Protein AF-A0A520FEQ0-F1 (afdb_monomer_lite)

Structure (mmCIF, N/CA/C/O backbone):
data_AF-A0A520FEQ0-F1
#
_entry.id   AF-A0A520FEQ0-F1
#
loop_
_atom_site.group_PDB
_atom_site.id
_atom_site.type_symbol
_atom_site.label_atom_id
_atom_site.label_alt_id
_atom_site.label_comp_id
_atom_site.label_asym_id
_atom_site.label_entity_id
_atom_site.label_seq_id
_atom_site.pdbx_PDB_ins_code
_atom_site.Cartn_x
_atom_site.Cartn_y
_atom_site.Cartn_z
_atom_site.occupancy
_atom_site.B_iso_or_equiv
_atom_site.auth_seq_id
_atom_site.auth_comp_id
_atom_site.auth_asym_id
_atom_site.auth_atom_id
_atom_site.pdbx_PDB_model_num
ATOM 1 N N . MET A 1 1 ? 4.501 5.553 -21.426 1.00 60.44 1 MET A N 1
ATOM 2 C CA . MET A 1 1 ? 4.828 4.938 -20.116 1.00 60.44 1 MET A CA 1
ATOM 3 C C . MET A 1 1 ? 6.120 4.122 -20.171 1.00 60.44 1 MET A C 1
ATOM 5 O O . MET A 1 1 ? 6.649 3.785 -19.121 1.00 60.44 1 MET A O 1
ATOM 9 N N . ASP A 1 2 ? 6.678 3.869 -21.357 1.00 65.94 2 ASP A N 1
ATOM 10 C CA . ASP A 1 2 ? 7.853 3.002 -21.540 1.00 65.94 2 ASP A CA 1
ATOM 11 C C . ASP A 1 2 ? 9.137 3.562 -20.914 1.00 65.94 2 ASP A C 1
ATOM 13 O O . ASP A 1 2 ? 9.924 2.815 -20.345 1.00 65.94 2 ASP A O 1
ATOM 17 N N . ALA A 1 3 ? 9.311 4.889 -20.918 1.00 71.81 3 ALA A N 1
ATOM 18 C CA . ALA A 1 3 ? 10.445 5.536 -20.254 1.00 71.81 3 ALA A CA 1
ATOM 19 C C . ALA A 1 3 ? 10.451 5.316 -18.727 1.00 71.81 3 ALA A C 1
ATOM 21 O O . ALA A 1 3 ? 11.516 5.172 -18.139 1.00 71.81 3 ALA A O 1
ATOM 22 N N . ALA A 1 4 ? 9.273 5.247 -18.095 1.00 70.56 4 ALA A N 1
ATOM 23 C CA . ALA A 1 4 ? 9.155 4.943 -16.668 1.00 70.56 4 ALA A CA 1
ATOM 24 C C . ALA A 1 4 ? 9.363 3.446 -16.387 1.00 70.56 4 ALA A C 1
ATOM 26 O O . ALA A 1 4 ? 9.937 3.075 -15.373 1.00 70.56 4 ALA A O 1
ATOM 27 N N . ALA A 1 5 ? 8.944 2.569 -17.303 1.00 80.81 5 ALA A N 1
ATOM 28 C CA . ALA A 1 5 ? 9.176 1.132 -17.180 1.00 80.81 5 ALA A CA 1
ATOM 29 C C . ALA A 1 5 ? 10.671 0.766 -17.237 1.00 80.81 5 ALA A C 1
ATOM 31 O O . ALA A 1 5 ? 11.088 -0.175 -16.569 1.00 80.81 5 ALA A O 1
ATOM 32 N N . ALA A 1 6 ? 11.475 1.525 -17.990 1.00 84.94 6 ALA A N 1
ATOM 33 C CA . ALA A 1 6 ? 12.910 1.285 -18.142 1.00 84.94 6 ALA A CA 1
ATOM 34 C C . ALA A 1 6 ? 13.714 1.504 -16.849 1.00 84.94 6 ALA A C 1
ATOM 36 O O . ALA A 1 6 ? 14.731 0.839 -16.647 1.00 84.94 6 ALA A O 1
ATOM 37 N N . SER A 1 7 ? 13.277 2.415 -15.971 1.00 85.94 7 SER A N 1
ATOM 38 C CA . SER A 1 7 ? 13.928 2.606 -14.674 1.00 85.94 7 SER A CA 1
ATOM 39 C C . SER A 1 7 ? 13.487 1.560 -13.655 1.00 85.94 7 SER A C 1
ATOM 41 O O . SER A 1 7 ? 14.273 1.206 -12.792 1.00 85.94 7 SER A O 1
ATOM 43 N N . ILE A 1 8 ? 12.308 0.957 -13.770 1.00 91.62 8 ILE A N 1
ATOM 44 C CA . ILE A 1 8 ? 11.808 -0.010 -12.783 1.00 91.62 8 ILE A CA 1
ATOM 45 C C . ILE A 1 8 ? 12.457 -1.396 -13.002 1.00 91.62 8 ILE A C 1
ATOM 47 O O . ILE A 1 8 ? 12.363 -1.928 -14.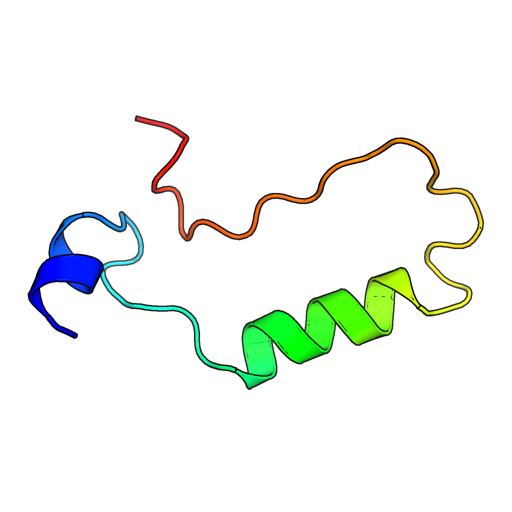105 1.00 91.62 8 ILE A O 1
ATOM 51 N N . PRO A 1 9 ? 13.077 -2.047 -11.992 1.00 92.75 9 PRO A N 1
ATOM 52 C CA . PRO A 1 9 ? 13.633 -3.404 -12.140 1.00 92.75 9 PRO A CA 1
ATOM 53 C C . PRO A 1 9 ? 12.631 -4.458 -12.613 1.00 92.75 9 PRO A C 1
ATOM 55 O O . PRO A 1 9 ? 12.985 -5.343 -13.386 1.00 92.75 9 PRO A O 1
ATOM 58 N N . LEU A 1 10 ? 11.372 -4.345 -12.184 1.00 93.12 10 LEU A N 1
ATOM 59 C CA . LEU A 1 10 ? 10.267 -5.180 -12.661 1.00 93.12 10 LEU A CA 1
ATOM 60 C C . LEU A 1 10 ? 9.965 -4.992 -14.167 1.00 93.12 10 LEU A C 1
ATOM 62 O O . LEU A 1 10 ? 9.171 -5.740 -14.730 1.00 93.12 10 LEU A O 1
ATOM 66 N N . GLY A 1 11 ? 10.549 -3.978 -14.814 1.00 92.88 11 GLY A N 1
ATOM 67 C CA . GLY A 1 11 ? 10.427 -3.710 -16.248 1.00 92.88 11 GLY A CA 1
ATOM 68 C C . GLY A 1 11 ? 9.061 -3.184 -16.682 1.00 92.88 11 GLY A C 1
ATOM 69 O O . GLY A 1 11 ? 8.756 -3.168 -17.87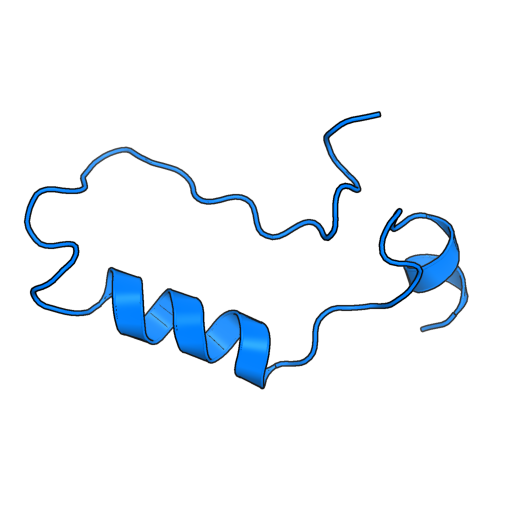2 1.00 92.88 11 GLY A O 1
ATOM 70 N N . ARG A 1 12 ? 8.206 -2.786 -15.733 1.00 93.81 12 ARG A N 1
ATOM 71 C CA . ARG A 1 12 ? 6.862 -2.269 -16.005 1.00 93.81 12 ARG A CA 1
ATOM 72 C C . ARG A 1 12 ? 6.377 -1.345 -14.901 1.00 93.81 12 ARG A C 1
ATOM 74 O O . ARG A 1 12 ? 6.798 -1.455 -13.754 1.00 93.81 12 ARG A O 1
ATOM 81 N N . VAL A 1 13 ? 5.416 -0.497 -15.250 1.00 93.19 13 VAL A N 1
ATOM 82 C CA . VAL A 1 13 ? 4.660 0.301 -14.280 1.00 93.19 13 VAL A CA 1
ATOM 83 C C . VAL A 1 13 ? 3.630 -0.592 -13.573 1.00 93.19 13 VAL A C 1
ATOM 85 O O . VAL A 1 13 ? 3.052 -1.500 -14.186 1.00 93.19 13 VAL A O 1
ATOM 88 N N . ALA A 1 14 ? 3.413 -0.340 -12.281 1.00 94.25 14 ALA A N 1
ATOM 89 C CA . ALA A 1 14 ? 2.350 -0.981 -11.516 1.00 94.25 14 ALA A CA 1
ATOM 90 C C . ALA A 1 14 ? 0.972 -0.648 -12.110 1.00 94.25 14 ALA A C 1
ATOM 92 O O . ALA A 1 14 ? 0.729 0.468 -12.574 1.00 94.25 14 ALA A O 1
ATOM 93 N N . GLN A 1 15 ? 0.072 -1.623 -12.104 1.00 95.19 15 GLN A N 1
ATOM 94 C CA . GLN A 1 15 ? -1.322 -1.434 -12.483 1.00 95.19 15 GLN A CA 1
ATOM 95 C C . GLN A 1 15 ? -2.126 -0.876 -11.299 1.00 95.19 15 GLN A C 1
ATOM 97 O O . GLN A 1 15 ? -1.786 -1.163 -10.148 1.00 95.19 15 GLN A O 1
ATOM 102 N N . PRO A 1 16 ? -3.208 -0.112 -11.543 1.00 96.00 16 PRO A N 1
ATOM 103 C CA . PRO A 1 16 ? -4.028 0.460 -10.472 1.00 96.00 16 PRO A CA 1
ATOM 104 C C . PRO A 1 16 ? -4.514 -0.570 -9.444 1.00 96.00 16 PRO A C 1
ATOM 106 O O . PRO A 1 16 ? -4.469 -0.300 -8.245 1.00 96.00 16 PRO A O 1
ATOM 109 N N . ASP A 1 17 ? -4.896 -1.767 -9.896 1.00 97.62 17 ASP A N 1
ATOM 110 C CA . ASP A 1 17 ? -5.389 -2.840 -9.023 1.00 97.62 17 ASP A CA 1
ATOM 111 C C . ASP A 1 17 ? -4.318 -3.356 -8.051 1.00 97.62 17 ASP A C 1
ATOM 113 O O . ASP A 1 17 ? -4.626 -3.726 -6.917 1.00 97.62 17 ASP A O 1
ATOM 117 N N . GLU A 1 18 ? -3.044 -3.327 -8.456 1.00 95.94 18 GLU A N 1
ATOM 118 C CA . GLU A 1 18 ? -1.929 -3.711 -7.586 1.00 95.94 18 GLU A CA 1
ATOM 119 C C . GLU A 1 18 ? -1.771 -2.718 -6.428 1.00 95.94 18 GLU A C 1
ATOM 121 O O . GLU A 1 18 ? -1.462 -3.126 -5.312 1.00 95.94 18 GLU A O 1
ATOM 126 N N . ILE A 1 19 ? -2.041 -1.429 -6.658 1.00 96.50 19 ILE A N 1
ATOM 127 C CA . ILE A 1 19 ? -2.029 -0.401 -5.607 1.00 96.50 19 ILE A CA 1
ATOM 128 C C . ILE A 1 19 ? -3.293 -0.493 -4.745 1.00 96.50 19 ILE A C 1
ATOM 130 O O . ILE A 1 19 ? -3.208 -0.441 -3.517 1.00 96.50 19 ILE A O 1
ATOM 134 N N . ALA A 1 20 ? -4.461 -0.676 -5.368 1.00 97.88 20 ALA A N 1
ATOM 135 C CA . ALA A 1 20 ? -5.742 -0.793 -4.673 1.00 97.88 20 ALA A CA 1
ATOM 136 C C . ALA A 1 20 ? -5.761 -1.968 -3.681 1.00 97.88 20 ALA A C 1
ATOM 138 O O . ALA A 1 20 ? -6.292 -1.831 -2.580 1.00 97.88 20 ALA A O 1
ATOM 139 N N . CYS A 1 21 ? -5.123 -3.089 -4.033 1.00 97.75 21 CYS A N 1
ATOM 140 C CA . CYS A 1 21 ? -4.952 -4.233 -3.139 1.00 97.75 21 CYS A CA 1
ATOM 141 C C . CYS A 1 21 ? -4.258 -3.835 -1.824 1.00 97.75 21 CYS A C 1
ATOM 143 O O . CYS A 1 21 ? -4.772 -4.110 -0.741 1.00 97.75 21 CYS A O 1
ATOM 145 N N . TRP A 1 22 ? -3.140 -3.107 -1.898 1.00 97.44 22 TRP A N 1
ATOM 146 C CA . TRP A 1 22 ? -2.418 -2.654 -0.706 1.00 97.44 22 TRP A CA 1
ATOM 147 C C . TRP A 1 22 ? -3.191 -1.618 0.102 1.00 97.44 22 TRP A C 1
ATOM 149 O O . TRP A 1 22 ? -3.178 -1.681 1.328 1.00 97.44 22 TRP A O 1
ATOM 159 N N . VAL A 1 23 ? -3.917 -0.712 -0.557 1.00 97.31 23 VAL A N 1
ATOM 160 C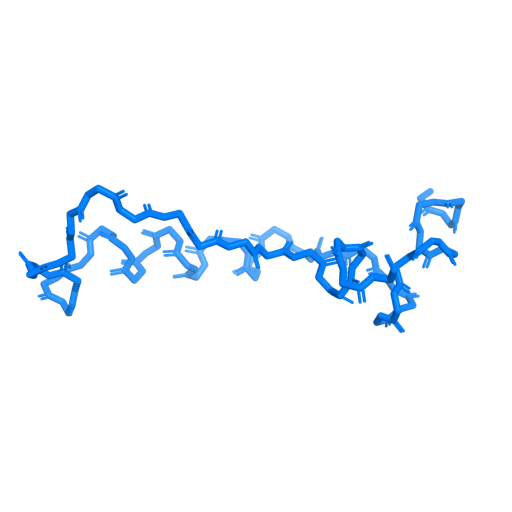 CA . VAL A 1 23 ? -4.828 0.213 0.135 1.00 97.31 23 VAL A CA 1
ATOM 161 C C . VAL A 1 23 ? -5.900 -0.564 0.904 1.00 97.31 23 VAL A C 1
ATOM 163 O O . VAL A 1 23 ? -6.169 -0.249 2.061 1.00 97.31 23 VAL A O 1
ATOM 166 N N . SER A 1 24 ? -6.471 -1.613 0.301 1.00 97.94 24 SER A N 1
ATOM 167 C CA . SER A 1 24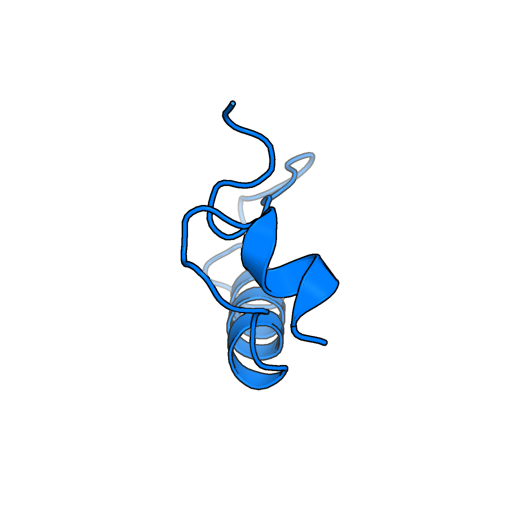 ? -7.455 -2.474 0.962 1.00 97.94 24 SER A CA 1
ATOM 168 C C . SER A 1 24 ? -6.863 -3.210 2.164 1.00 97.94 24 SER A C 1
ATOM 170 O O . SER A 1 24 ? -7.514 -3.275 3.202 1.00 97.94 24 SER A O 1
ATOM 172 N N . ILE A 1 25 ? -5.645 -3.749 2.049 1.00 97.38 25 ILE A N 1
ATOM 173 C CA . ILE A 1 25 ? -4.959 -4.441 3.152 1.00 97.38 25 ILE A CA 1
ATOM 174 C C . ILE A 1 25 ? -4.691 -3.466 4.301 1.00 97.38 25 ILE A C 1
ATOM 176 O O . ILE A 1 25 ? -5.056 -3.751 5.441 1.00 97.38 25 ILE A O 1
ATOM 180 N N . LEU A 1 26 ? -4.115 -2.298 4.004 1.00 97.19 26 LEU A N 1
ATOM 181 C CA . LEU A 1 26 ? -3.790 -1.279 5.007 1.00 97.19 26 LEU A CA 1
ATOM 182 C C . LEU A 1 26 ? -5.038 -0.691 5.681 1.00 97.19 26 LEU A C 1
ATOM 184 O O . LEU A 1 26 ? -4.974 -0.293 6.839 1.00 97.19 26 LEU A O 1
ATOM 188 N N . GLY A 1 27 ? -6.172 -0.651 4.979 1.00 97.00 27 GLY A N 1
ATOM 189 C CA . GLY A 1 27 ? -7.462 -0.243 5.538 1.00 97.00 27 GLY A CA 1
ATOM 190 C C . GLY A 1 27 ? -8.221 -1.349 6.281 1.00 97.00 27 GLY A C 1
ATOM 191 O O . GLY A 1 27 ? -9.297 -1.083 6.817 1.00 97.00 27 GLY A O 1
ATOM 192 N N . SER A 1 28 ? -7.714 -2.584 6.293 1.00 98.19 28 SER A N 1
ATOM 193 C CA . SER A 1 28 ? -8.394 -3.740 6.886 1.00 98.19 28 SER A CA 1
ATOM 194 C C . SER A 1 28 ? -7.969 -4.011 8.334 1.00 98.19 28 SER A C 1
ATOM 196 O O . SER A 1 28 ? -6.990 -3.462 8.840 1.00 98.19 28 SER A O 1
ATOM 198 N N . ALA A 1 29 ? -8.687 -4.924 8.996 1.00 98.00 29 ALA A N 1
ATOM 199 C CA . ALA A 1 29 ? -8.333 -5.401 10.333 1.00 98.00 29 ALA A CA 1
ATOM 200 C C . ALA A 1 29 ? -6.974 -6.129 10.376 1.00 98.00 29 ALA A C 1
ATOM 202 O O . ALA A 1 29 ? -6.351 -6.175 11.436 1.00 98.00 29 ALA A O 1
ATOM 203 N N . ASP A 1 30 ? -6.484 -6.640 9.242 1.00 97.56 30 ASP A N 1
ATOM 204 C CA . ASP A 1 30 ? -5.196 -7.341 9.174 1.00 97.56 30 ASP A CA 1
ATOM 205 C C . ASP A 1 30 ? -4.015 -6.399 9.457 1.00 97.56 30 ASP A C 1
ATOM 207 O O . ASP A 1 30 ? -2.974 -6.828 9.952 1.00 97.56 30 ASP A O 1
ATOM 211 N N . ALA A 1 31 ? -4.187 -5.097 9.204 1.00 97.62 31 ALA A N 1
ATOM 212 C CA . ALA A 1 31 ? -3.191 -4.065 9.474 1.00 97.62 31 ALA A CA 1
ATOM 213 C C . ALA A 1 31 ? -3.408 -3.338 10.818 1.00 97.62 31 ALA A C 1
ATOM 215 O O . ALA A 1 31 ? -2.747 -2.336 11.077 1.00 97.62 31 ALA A O 1
ATOM 216 N N . ALA A 1 32 ? -4.291 -3.823 11.703 1.00 97.75 32 ALA A N 1
ATOM 217 C CA . ALA A 1 32 ? -4.731 -3.078 12.894 1.00 97.75 32 ALA A CA 1
ATOM 218 C C . ALA A 1 32 ? -3.617 -2.700 13.892 1.00 97.75 32 ALA A C 1
ATOM 220 O O . ALA A 1 32 ? -3.795 -1.779 14.688 1.00 97.75 32 ALA A O 1
ATOM 221 N N . PHE A 1 33 ? -2.479 -3.398 13.872 1.00 97.12 33 PHE A N 1
ATOM 222 C CA . PHE A 1 33 ? -1.325 -3.097 14.728 1.00 97.12 33 PHE A CA 1
ATOM 223 C C . PHE A 1 33 ? -0.215 -2.310 14.009 1.00 97.12 33 PHE A C 1
ATOM 225 O O . PHE A 1 33 ? 0.807 -1.986 14.610 1.00 97.12 33 PHE A O 1
ATOM 232 N N . MET A 1 34 ? -0.393 -2.002 12.722 1.00 96.75 34 MET A N 1
ATOM 233 C CA . MET A 1 34 ? 0.567 -1.241 11.930 1.00 96.75 34 MET A CA 1
ATOM 234 C C . MET A 1 34 ? 0.344 0.258 12.140 1.00 96.75 34 MET A C 1
ATOM 236 O O . MET A 1 34 ? -0.751 0.776 11.936 1.00 96.75 34 MET A O 1
ATOM 240 N N . THR A 1 35 ? 1.388 0.973 12.548 1.00 96.75 35 THR A N 1
ATOM 241 C CA . THR A 1 35 ? 1.346 2.426 12.742 1.00 96.75 35 THR A CA 1
ATOM 242 C C . THR A 1 35 ? 2.726 3.027 12.515 1.00 96.75 35 THR A C 1
ATOM 244 O O . THR A 1 35 ? 3.728 2.388 12.816 1.00 96.75 35 THR A O 1
ATOM 247 N N . GLY A 1 36 ? 2.786 4.242 11.966 1.00 96.75 36 GLY A N 1
ATOM 248 C CA . GLY A 1 36 ? 4.043 4.955 11.704 1.00 96.75 36 GLY A CA 1
ATOM 249 C C . GLY A 1 36 ? 4.894 4.395 10.558 1.00 96.75 36 GLY A C 1
ATOM 250 O O . GLY A 1 36 ? 5.961 4.937 10.291 1.00 96.75 36 GLY A O 1
ATOM 251 N N . GLU A 1 37 ? 4.424 3.357 9.866 1.00 96.56 37 GLU A N 1
ATOM 252 C CA . GLU A 1 37 ? 5.187 2.678 8.820 1.00 96.56 37 GLU A CA 1
ATOM 253 C C . GLU A 1 37 ? 4.870 3.175 7.409 1.00 96.56 37 GLU A C 1
ATOM 255 O O . GLU A 1 37 ? 3.775 3.656 7.115 1.00 96.56 37 GLU A O 1
ATOM 260 N N . THR A 1 38 ? 5.843 3.017 6.509 1.00 95.50 38 THR A N 1
ATOM 261 C CA . THR A 1 38 ? 5.702 3.313 5.077 1.00 95.50 38 THR A CA 1
ATOM 262 C C . THR A 1 38 ? 5.959 2.055 4.254 1.00 95.50 38 THR A C 1
ATOM 264 O O . THR A 1 38 ? 7.063 1.516 4.260 1.00 95.50 38 THR A O 1
ATOM 267 N N . VAL A 1 39 ? 4.957 1.612 3.490 1.00 95.25 39 VAL A N 1
ATOM 268 C CA . VAL A 1 39 ? 5.092 0.487 2.553 1.00 95.25 39 VAL A CA 1
ATOM 269 C C . VAL A 1 39 ? 5.428 1.024 1.163 1.00 95.25 39 VAL A C 1
ATOM 271 O O . VAL A 1 39 ? 4.612 1.696 0.533 1.00 95.25 39 VAL A O 1
ATOM 274 N N . VAL A 1 40 ? 6.634 0.731 0.671 1.00 95.50 40 VAL A N 1
ATOM 275 C CA . VAL A 1 40 ? 7.111 1.236 -0.625 1.00 95.50 40 VAL A CA 1
ATOM 276 C C . VAL A 1 40 ? 6.854 0.223 -1.743 1.00 95.50 40 VAL A C 1
ATOM 278 O O . VAL A 1 40 ? 7.495 -0.824 -1.813 1.00 95.50 40 VAL A O 1
ATOM 281 N N . LEU A 1 41 ? 5.951 0.568 -2.665 1.00 95.25 41 LEU A N 1
ATOM 282 C CA . LEU A 1 41 ? 5.581 -0.241 -3.833 1.00 95.25 41 LEU A CA 1
ATOM 283 C C . LEU A 1 41 ? 6.270 0.282 -5.102 1.00 95.25 41 LEU A C 1
ATOM 285 O O . LEU A 1 41 ? 5.659 0.950 -5.930 1.00 95.25 41 LEU A O 1
ATOM 289 N N . SER A 1 42 ? 7.566 0.012 -5.247 1.00 93.75 42 SER A N 1
ATOM 290 C CA . SER A 1 42 ? 8.402 0.631 -6.293 1.00 93.75 42 SER A CA 1
ATOM 291 C C . SER A 1 42 ? 8.764 -0.285 -7.464 1.00 93.75 42 SER A C 1
ATOM 293 O O . SER A 1 42 ? 9.505 0.121 -8.354 1.00 93.75 42 SER A O 1
ATOM 295 N N . GLY A 1 43 ? 8.352 -1.558 -7.447 1.00 93.25 43 GLY A N 1
ATOM 296 C CA . GLY A 1 43 ? 8.879 -2.554 -8.391 1.00 93.25 43 GLY A CA 1
ATOM 297 C C . GLY A 1 43 ? 10.410 -2.707 -8.321 1.00 93.25 43 GLY A C 1
ATOM 298 O O . GLY A 1 43 ? 11.018 -3.187 -9.277 1.00 93.25 43 GLY A O 1
ATOM 299 N N . GLY A 1 44 ? 11.021 -2.271 -7.208 1.00 92.94 44 GLY A N 1
ATOM 300 C CA . GLY A 1 44 ? 12.462 -2.256 -6.952 1.00 92.94 44 GLY A CA 1
ATOM 301 C C . GLY A 1 44 ? 13.184 -0.951 -7.322 1.00 92.94 44 GLY A C 1
ATOM 302 O O . GLY A 1 44 ? 14.397 -0.880 -7.151 1.00 92.94 44 GLY A O 1
ATOM 303 N N . ASP A 1 45 ? 12.483 0.076 -7.812 1.00 91.19 45 ASP A N 1
ATOM 304 C CA . ASP A 1 45 ? 13.095 1.328 -8.296 1.00 91.19 45 ASP A CA 1
ATOM 30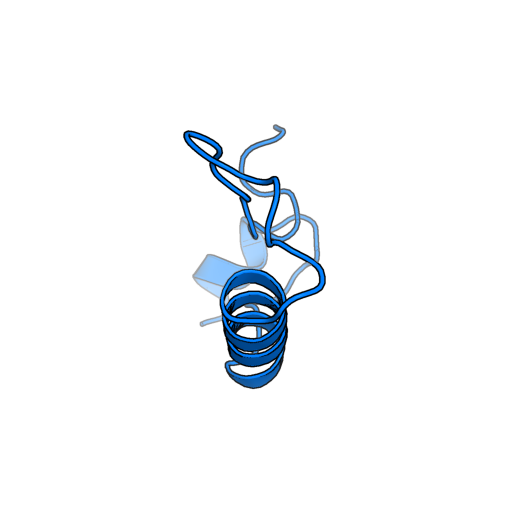5 C C . ASP A 1 45 ? 13.947 2.046 -7.230 1.00 91.19 45 ASP A C 1
ATOM 307 O O . ASP A 1 45 ? 14.982 2.621 -7.543 1.00 91.19 45 ASP A O 1
ATOM 311 N N . VAL A 1 46 ? 13.574 1.924 -5.952 1.00 89.38 46 VAL A N 1
ATOM 312 C CA . VAL A 1 46 ? 14.249 2.591 -4.818 1.00 89.38 46 VAL A CA 1
ATOM 313 C C . VAL A 1 46 ? 15.399 1.791 -4.186 1.00 89.38 46 VAL A C 1
ATOM 315 O O . VAL A 1 46 ? 15.979 2.247 -3.207 1.00 89.38 46 VAL A O 1
ATOM 318 N N . LEU A 1 47 ? 15.690 0.579 -4.672 1.00 86.00 47 LEU A N 1
ATOM 319 C CA . LEU A 1 47 ? 16.665 -0.345 -4.063 1.00 86.00 47 LEU A CA 1
ATOM 320 C C . LEU A 1 47 ? 17.997 -0.428 -4.828 1.00 86.00 47 LEU A C 1
ATOM 322 O O . LEU A 1 47 ? 18.780 -1.347 -4.587 1.00 86.00 47 LEU A O 1
ATOM 326 N N . ARG A 1 48 ? 18.234 0.486 -5.772 1.00 67.50 48 ARG A N 1
ATOM 327 C CA . ARG A 1 48 ? 19.464 0.530 -6.570 1.00 67.50 48 ARG A CA 1
ATOM 328 C C . ARG A 1 48 ? 20.511 1.472 -5.998 1.00 67.50 48 ARG A C 1
ATOM 330 O O . ARG A 1 48 ? 20.119 2.529 -5.463 1.00 67.50 48 ARG A O 1
#

Foldseek 3Di:
DQVLLVLQPLSDDDDPVVVVVVVVCCPDPVVVVPDPDDDDDRSCNPVD

pLDDT: mean 91.7, std 9.22, range [60.44, 98.19]

Secondary structure (DSSP, 8-state):
-HHHHHHSTTSSPPPHHHHHHHHHHHTSGGGTT--S------TTGGG-

Sequence (48 aa):
MDAAAASIPLGRVAQPDEIACWVSILGSADAAFMTGETVVLSGGDVLR

Radius of gyration: 13.09 Å; chains: 1; boun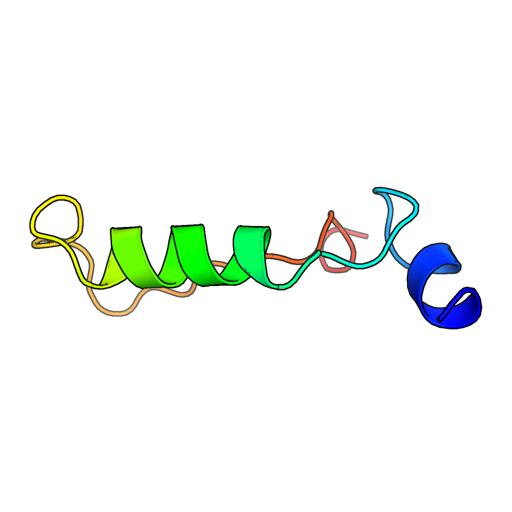ding box: 28×13×36 Å